Protein AF-A0A658NLG3-F1 (afdb_monomer_lite)

Secondary structure (DSSP, 8-state):
--HHHHHHHHHHHHHHHHTTTS------SS-EEEEE--SHHHHHHHHHHHHHTTT-SEEEEE-SSSS---

Foldseek 3Di:
DDPVVVVVVVVVVVVVVVVVPPDPPPDPPAAEEEFEAPPPVRVVVQVVVCVVCVNSYHYHYDHPDPDDDD

pLDDT: mean 77.5, std 16.0, range [52.84, 96.31]

Sequence (70 aa):
MDRRQFIQAGSAASVLGLTAGCATTGGGAGGKGGVSGGGYGGATAAKYIRMWSEGRVEVTLVEPGESFIS

Structure (mmCIF, N/CA/C/O backbone):
data_AF-A0A658NLG3-F1
#
_entry.id   AF-A0A658NLG3-F1
#
loop_
_atom_site.group_PDB
_atom_site.id
_atom_site.type_symbol
_atom_site.label_atom_id
_atom_site.label_alt_id
_atom_site.label_comp_id
_atom_site.label_asym_id
_atom_site.label_entity_id
_atom_site.label_seq_id
_atom_site.pdbx_PDB_ins_code
_atom_site.Cartn_x
_atom_site.Cartn_y
_atom_site.Cartn_z
_atom_site.occupancy
_atom_site.B_iso_or_equiv
_atom_site.auth_seq_id
_atom_site.auth_comp_id
_atom_site.auth_asym_id
_atom_site.auth_atom_id
_atom_site.pdbx_PDB_model_num
ATOM 1 N N . MET A 1 1 ? 12.642 49.326 -7.410 1.00 52.84 1 MET A N 1
ATOM 2 C CA . MET A 1 1 ? 12.274 48.140 -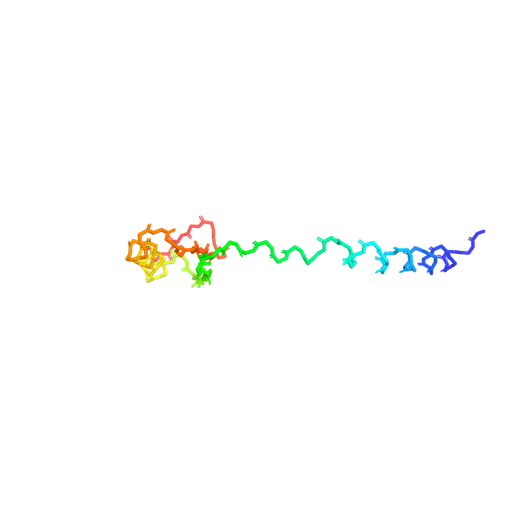6.608 1.00 52.84 1 MET A CA 1
ATOM 3 C C . MET A 1 1 ? 13.327 47.070 -6.834 1.00 52.84 1 MET A C 1
ATOM 5 O O . MET A 1 1 ? 13.460 46.603 -7.960 1.00 52.84 1 MET A O 1
ATOM 9 N N . ASP A 1 2 ? 14.110 46.723 -5.815 1.00 68.25 2 ASP A N 1
ATOM 10 C CA . ASP A 1 2 ? 15.145 45.697 -5.951 1.00 68.25 2 ASP A CA 1
ATOM 11 C C . ASP A 1 2 ? 14.523 44.299 -5.885 1.00 68.25 2 ASP A C 1
ATOM 13 O O . ASP A 1 2 ? 13.936 43.905 -4.879 1.00 68.25 2 ASP A O 1
ATOM 17 N N . ARG A 1 3 ? 14.671 43.532 -6.967 1.00 72.81 3 ARG A N 1
ATOM 18 C CA . ARG A 1 3 ? 14.211 42.138 -7.121 1.00 72.81 3 ARG A CA 1
ATOM 19 C C . ARG A 1 3 ? 14.556 41.233 -5.933 1.00 72.81 3 ARG A C 1
ATOM 21 O O . ARG A 1 3 ? 13.800 40.327 -5.614 1.00 72.81 3 ARG A O 1
ATOM 28 N N . ARG A 1 4 ? 15.664 41.504 -5.237 1.00 73.06 4 ARG A N 1
ATOM 29 C CA . ARG A 1 4 ? 16.083 40.749 -4.047 1.00 73.06 4 ARG A CA 1
ATOM 30 C C . ARG A 1 4 ? 15.197 41.016 -2.829 1.00 73.06 4 ARG A C 1
ATOM 32 O O . ARG A 1 4 ? 14.866 40.077 -2.120 1.00 73.06 4 ARG A O 1
ATOM 39 N N . GLN A 1 5 ? 14.763 42.260 -2.632 1.00 67.44 5 GLN A N 1
ATOM 40 C CA . GLN A 1 5 ? 13.899 42.658 -1.513 1.00 67.44 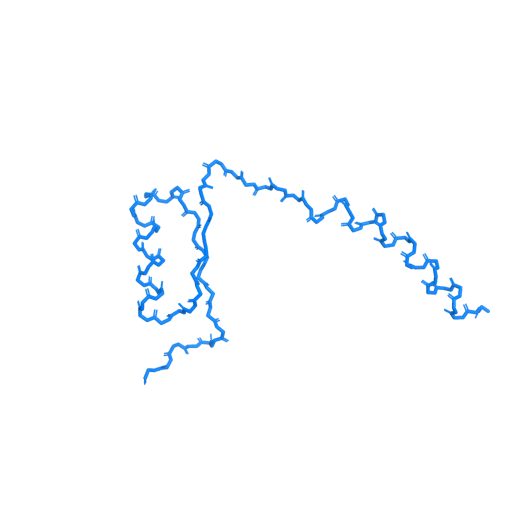5 GLN A CA 1
ATOM 41 C C . GLN A 1 5 ? 12.503 42.028 -1.641 1.00 67.44 5 GLN A C 1
ATOM 43 O O . GLN A 1 5 ? 11.931 41.578 -0.653 1.00 67.44 5 GLN A O 1
ATOM 48 N N . PHE A 1 6 ? 11.993 41.922 -2.873 1.00 69.88 6 PHE A N 1
ATOM 49 C CA . PHE A 1 6 ? 10.720 41.256 -3.161 1.00 69.88 6 PHE A CA 1
ATOM 50 C C . PHE A 1 6 ? 10.767 39.751 -2.855 1.00 69.88 6 PHE A C 1
ATOM 52 O O . PHE A 1 6 ? 9.866 39.227 -2.205 1.00 69.88 6 PHE A O 1
ATOM 59 N N . ILE A 1 7 ? 11.844 39.063 -3.257 1.00 75.44 7 ILE A N 1
ATOM 60 C CA . ILE A 1 7 ? 12.022 37.634 -2.958 1.00 75.44 7 ILE A CA 1
ATOM 61 C C . ILE A 1 7 ? 12.180 37.401 -1.452 1.00 75.44 7 ILE A C 1
ATOM 63 O O . ILE A 1 7 ? 11.559 36.491 -0.910 1.00 75.44 7 ILE A O 1
ATOM 67 N N . GLN A 1 8 ? 12.946 38.248 -0.763 1.00 66.06 8 GLN A N 1
ATOM 68 C CA . GLN A 1 8 ? 13.181 38.112 0.674 1.00 66.06 8 GLN A CA 1
ATOM 69 C C . GLN A 1 8 ? 11.891 38.319 1.492 1.00 66.06 8 GLN A C 1
ATOM 71 O O . GLN A 1 8 ? 11.600 37.537 2.400 1.00 66.06 8 GLN A O 1
ATOM 76 N N . ALA A 1 9 ? 11.068 39.306 1.117 1.00 61.66 9 ALA A N 1
ATOM 77 C CA . ALA A 1 9 ? 9.755 39.535 1.720 1.00 61.66 9 ALA A CA 1
ATOM 78 C C . ALA A 1 9 ? 8.760 38.398 1.413 1.00 61.66 9 ALA A C 1
ATOM 80 O O . ALA A 1 9 ? 8.024 37.967 2.302 1.00 61.66 9 ALA A O 1
ATOM 81 N N . GLY A 1 10 ? 8.780 37.856 0.189 1.00 61.56 10 GLY A N 1
ATOM 82 C CA . GLY A 1 10 ? 7.949 36.714 -0.205 1.00 61.56 10 GLY A CA 1
ATOM 83 C C . GLY A 1 10 ? 8.290 35.424 0.550 1.00 61.56 10 GLY A C 1
ATOM 84 O O . GLY A 1 10 ? 7.389 34.687 0.947 1.00 61.56 10 GLY A O 1
ATOM 85 N N . SER A 1 11 ? 9.577 35.175 0.821 1.00 60.12 11 SER A N 1
ATOM 86 C CA . SER A 1 11 ? 10.024 33.997 1.582 1.00 60.12 11 SER A CA 1
ATOM 87 C C . SER A 1 11 ? 9.695 34.050 3.078 1.00 60.12 11 SER A C 1
ATOM 89 O O . SER A 1 11 ? 9.509 33.009 3.696 1.00 60.12 11 SER A O 1
ATOM 91 N N . ALA A 1 12 ? 9.590 35.240 3.676 1.00 57.47 12 ALA A N 1
ATOM 92 C CA . ALA A 1 12 ? 9.235 35.368 5.091 1.00 57.47 12 ALA A CA 1
ATOM 93 C C . ALA A 1 12 ? 7.735 35.111 5.339 1.00 57.47 12 ALA A C 1
ATOM 95 O O . ALA A 1 12 ? 7.361 34.559 6.373 1.00 57.47 12 ALA A O 1
ATOM 96 N N . ALA A 1 13 ? 6.878 35.458 4.373 1.00 56.25 13 ALA A N 1
ATOM 97 C CA . ALA A 1 13 ? 5.438 35.217 4.452 1.00 56.25 13 ALA A CA 1
ATOM 98 C C . ALA A 1 13 ? 5.061 33.739 4.227 1.00 56.25 13 ALA A C 1
ATOM 100 O O . ALA A 1 13 ? 4.087 33.256 4.805 1.00 56.25 13 ALA A O 1
ATOM 101 N N . SER A 1 14 ? 5.835 32.995 3.429 1.00 56.22 14 SER A N 1
ATOM 102 C CA . SER A 1 14 ? 5.537 31.587 3.139 1.00 56.22 14 SER A CA 1
ATOM 103 C C . SER A 1 14 ? 5.808 30.655 4.325 1.00 56.22 14 SER A C 1
A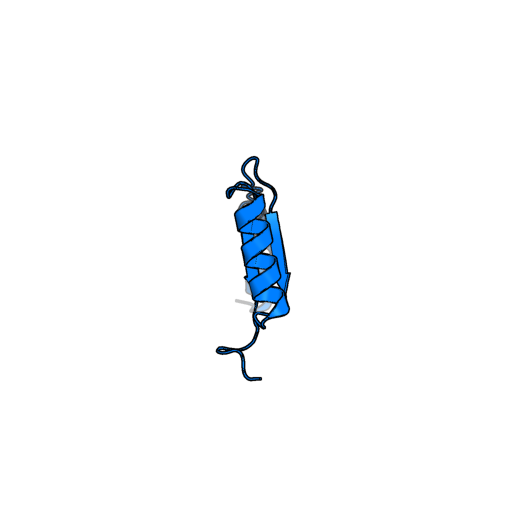TOM 105 O O . SER A 1 14 ? 5.066 29.698 4.521 1.00 56.22 14 SER A O 1
ATOM 107 N N . VAL A 1 15 ? 6.792 30.947 5.180 1.00 55.75 15 VAL A N 1
ATOM 108 C CA . VAL A 1 15 ? 7.107 30.095 6.346 1.00 55.75 15 VAL A CA 1
ATOM 109 C C . VAL A 1 15 ? 5.987 30.108 7.400 1.00 55.75 15 VAL A C 1
ATOM 111 O O . VAL A 1 15 ? 5.753 29.094 8.053 1.00 55.75 15 VAL A O 1
ATOM 114 N N . LEU A 1 16 ? 5.239 31.210 7.526 1.00 56.53 16 LEU A N 1
ATOM 115 C CA . LEU A 1 16 ? 4.093 31.301 8.443 1.00 56.53 16 LEU A CA 1
ATOM 116 C C . LEU A 1 16 ? 2.801 30.705 7.855 1.00 56.53 16 LEU A C 1
ATOM 118 O O . LEU A 1 16 ? 1.937 30.260 8.605 1.00 56.53 16 LEU A O 1
ATOM 122 N N . GLY A 1 17 ? 2.666 30.673 6.524 1.00 55.22 17 GLY A N 1
ATOM 123 C CA . GLY A 1 17 ? 1.496 30.107 5.838 1.00 55.22 17 GLY A CA 1
ATOM 124 C C . GLY A 1 17 ? 1.566 28.594 5.604 1.00 55.22 17 GLY A C 1
ATOM 125 O O . GLY A 1 17 ? 0.531 27.940 5.500 1.00 55.22 17 GLY A O 1
ATOM 126 N N . LEU A 1 18 ? 2.769 28.015 5.543 1.00 56.19 18 LEU A N 1
ATOM 127 C CA . LEU A 1 18 ? 2.962 26.588 5.250 1.00 56.19 18 LEU A CA 1
ATOM 128 C C . LEU A 1 18 ? 2.871 25.687 6.493 1.00 56.19 18 LEU A C 1
ATOM 130 O O . LEU A 1 18 ? 2.599 24.493 6.366 1.00 56.19 18 LEU A O 1
ATOM 134 N N . THR A 1 19 ? 3.041 26.236 7.697 1.00 56.16 19 THR A N 1
ATOM 135 C CA . THR A 1 19 ? 2.962 25.468 8.954 1.00 56.16 19 THR A CA 1
ATOM 136 C C . THR A 1 19 ? 1.534 25.300 9.477 1.00 56.16 19 THR A C 1
ATOM 138 O O . THR A 1 19 ? 1.283 24.379 10.248 1.00 56.16 19 THR A O 1
ATOM 141 N N . ALA A 1 20 ? 0.579 26.123 9.028 1.00 57.81 20 ALA A N 1
ATOM 142 C CA . ALA A 1 20 ? -0.810 26.069 9.494 1.00 57.81 20 ALA A CA 1
ATOM 143 C C . ALA A 1 20 ? -1.697 25.057 8.736 1.00 57.81 20 ALA A C 1
ATOM 145 O O . ALA A 1 20 ? -2.783 24.735 9.209 1.00 57.81 20 ALA A O 1
ATOM 146 N N . GLY A 1 21 ? -1.262 24.556 7.571 1.00 54.44 21 GLY A N 1
ATOM 147 C CA . GLY A 1 21 ? -2.115 23.745 6.686 1.00 54.44 21 GLY A CA 1
ATOM 148 C C . GLY A 1 21 ? -1.604 22.347 6.331 1.00 54.44 21 GLY A C 1
ATOM 149 O O . GLY A 1 21 ? -2.395 21.516 5.895 1.00 54.44 21 GLY A O 1
ATOM 150 N N . CYS A 1 22 ? -0.313 22.048 6.514 1.00 57.53 22 CYS A N 1
ATOM 151 C CA . CYS A 1 22 ? 0.290 20.803 6.010 1.00 57.53 22 CYS A CA 1
ATOM 152 C C . CYS A 1 22 ? 0.450 19.693 7.070 1.00 57.53 22 CYS A C 1
ATOM 154 O O . CYS A 1 22 ? 1.175 18.723 6.861 1.00 57.53 22 CYS A O 1
ATOM 156 N N . ALA A 1 23 ? -0.220 19.820 8.215 1.00 56.69 23 ALA A N 1
ATOM 157 C CA . ALA A 1 23 ? -0.216 18.811 9.272 1.00 56.69 23 ALA A CA 1
ATOM 158 C C . ALA A 1 23 ? -1.627 18.617 9.837 1.00 56.69 23 ALA A C 1
ATOM 160 O O . ALA A 1 23 ? -1.845 18.658 11.044 1.00 56.69 23 ALA A O 1
ATOM 161 N N . THR A 1 24 ? -2.613 18.395 8.965 1.00 58.72 24 THR A N 1
ATOM 162 C CA . THR A 1 24 ? -3.808 17.690 9.427 1.00 58.72 24 THR A CA 1
ATOM 163 C C . THR A 1 24 ? -3.403 16.229 9.598 1.00 58.72 24 THR A C 1
ATOM 165 O O . THR A 1 24 ? -3.383 15.441 8.656 1.00 58.72 24 THR A O 1
ATOM 168 N N . THR A 1 25 ? -3.051 15.828 10.818 1.00 57.56 25 THR A N 1
ATOM 169 C CA . THR A 1 25 ? -3.063 14.412 11.207 1.00 57.56 25 THR A CA 1
ATOM 170 C C . THR A 1 25 ? -4.522 13.958 11.325 1.00 57.56 25 THR A C 1
ATOM 172 O O . THR A 1 25 ? -5.001 13.539 12.372 1.00 57.56 25 THR A O 1
ATOM 175 N N . GLY A 1 26 ? -5.272 14.080 10.228 1.00 59.62 26 GLY A N 1
ATOM 176 C CA . GLY A 1 26 ? -6.599 13.507 10.066 1.00 59.62 26 GLY A CA 1
ATOM 177 C C . GLY A 1 26 ? -6.458 12.012 9.817 1.00 59.62 26 GLY A C 1
ATOM 178 O O . GLY A 1 26 ? -6.557 11.543 8.685 1.00 59.62 26 GLY A O 1
ATOM 179 N N . GLY A 1 27 ? -6.163 11.255 10.868 1.00 53.84 27 GLY A N 1
ATOM 180 C CA . GLY A 1 27 ? -6.154 9.799 10.837 1.00 53.84 27 GLY A CA 1
ATOM 181 C C . GLY A 1 27 ? -7.216 9.276 11.782 1.00 53.84 27 GLY A C 1
ATOM 182 O O . GLY A 1 27 ? -6.977 9.212 12.982 1.00 53.84 27 GLY A O 1
ATOM 183 N N . GLY A 1 28 ? -8.391 8.924 11.252 1.00 57.19 28 GLY A N 1
ATOM 184 C CA . GLY A 1 28 ? -9.385 8.155 12.001 1.00 57.19 28 GLY A CA 1
ATOM 185 C C . GLY A 1 28 ? -8.780 6.866 12.568 1.00 57.19 28 GLY A C 1
ATOM 186 O O . GLY A 1 28 ? -7.716 6.434 12.138 1.00 57.19 28 GLY A O 1
ATOM 187 N N . ALA A 1 29 ? -9.471 6.244 13.523 1.00 60.22 29 ALA A N 1
ATOM 188 C CA . ALA A 1 29 ? -9.020 5.090 14.315 1.00 60.22 29 ALA A CA 1
ATOM 189 C C . ALA A 1 29 ? -8.672 3.792 13.529 1.00 60.22 29 ALA A C 1
ATOM 191 O O . ALA A 1 29 ? -8.540 2.728 14.130 1.00 60.22 29 ALA A O 1
ATOM 192 N N . GLY A 1 30 ? -8.545 3.850 12.201 1.00 69.94 30 GLY A N 1
ATOM 193 C CA . GLY A 1 30 ? -8.157 2.746 11.328 1.00 69.94 30 GLY A CA 1
ATOM 194 C C . GLY A 1 30 ? -6.671 2.782 10.969 1.00 69.94 30 GLY A C 1
ATOM 195 O O . GLY A 1 30 ? -6.097 3.846 10.737 1.00 69.94 30 GLY A O 1
ATOM 196 N N . GLY A 1 31 ? -6.037 1.608 10.907 1.00 83.56 31 GLY A N 1
ATOM 197 C CA . GLY A 1 31 ? -4.664 1.490 10.413 1.00 83.56 31 GLY A CA 1
ATOM 198 C C . GLY A 1 31 ? -4.563 1.964 8.960 1.00 83.56 31 GLY A C 1
ATOM 199 O O . GLY A 1 31 ? -5.467 1.722 8.165 1.00 83.56 31 GLY A O 1
ATOM 200 N N . LYS A 1 32 ? -3.464 2.628 8.597 1.00 88.94 32 LYS A N 1
ATOM 201 C CA . LYS A 1 32 ? -3.185 3.040 7.214 1.00 88.94 32 LYS A CA 1
ATOM 202 C C . LYS A 1 32 ? -1.942 2.320 6.708 1.00 88.94 32 LYS A C 1
ATOM 204 O O . LYS A 1 32 ? -0.961 2.213 7.443 1.00 88.94 32 LYS A O 1
ATOM 209 N N . GLY A 1 33 ? -1.977 1.832 5.472 1.00 87.25 33 GLY A N 1
ATOM 210 C CA . GLY A 1 33 ? -0.866 1.111 4.853 1.00 87.25 33 GLY A CA 1
ATOM 211 C C . GLY A 1 33 ? -0.761 1.374 3.354 1.00 87.25 33 GLY A C 1
ATOM 212 O O . GLY A 1 33 ? -1.755 1.637 2.683 1.00 87.25 33 GLY A O 1
ATOM 213 N N . GLY A 1 34 ? 0.460 1.304 2.827 1.00 91.62 34 GLY A N 1
ATOM 214 C CA . GLY A 1 34 ? 0.741 1.451 1.400 1.00 91.62 34 GLY A CA 1
ATOM 215 C C . GLY A 1 34 ? 1.275 0.157 0.796 1.00 91.62 34 GLY A C 1
ATOM 216 O O . GLY A 1 34 ? 2.024 -0.567 1.451 1.00 91.62 34 GLY A O 1
ATOM 217 N N . VAL A 1 35 ? 0.912 -0.117 -0.456 1.00 93.31 35 VAL A N 1
ATOM 218 C CA . VAL A 1 35 ? 1.508 -1.178 -1.273 1.00 93.31 35 VAL A CA 1
ATOM 219 C C . VAL A 1 35 ? 2.143 -0.541 -2.504 1.00 93.31 35 VAL A C 1
ATOM 221 O O . VAL A 1 35 ? 1.466 0.137 -3.273 1.00 93.31 35 VAL A O 1
ATOM 224 N N . SER A 1 36 ? 3.441 -0.764 -2.691 1.00 92.50 36 SER A N 1
ATOM 225 C CA . SER A 1 36 ? 4.191 -0.266 -3.847 1.00 92.50 36 SER A CA 1
ATOM 226 C C . SER A 1 36 ? 4.265 -1.337 -4.936 1.00 92.50 36 SER A C 1
ATOM 228 O O . SER A 1 36 ? 4.709 -2.454 -4.677 1.00 92.50 36 SER A O 1
ATOM 230 N N . GLY A 1 37 ? 3.864 -0.976 -6.154 1.00 90.81 37 GLY A N 1
ATOM 231 C CA . GLY A 1 37 ? 3.779 -1.852 -7.321 1.00 90.81 37 GLY A CA 1
ATOM 232 C C . GLY A 1 37 ? 2.399 -2.503 -7.467 1.00 90.81 37 GLY A C 1
ATOM 233 O O . GLY A 1 37 ? 1.973 -3.278 -6.620 1.00 90.81 37 GLY A O 1
ATOM 234 N N . GLY A 1 38 ? 1.712 -2.224 -8.575 1.00 90.81 38 GLY A N 1
ATOM 235 C CA . GLY A 1 38 ? 0.370 -2.724 -8.911 1.00 90.81 38 GLY A CA 1
ATOM 236 C C . GLY A 1 38 ? 0.338 -4.031 -9.706 1.00 90.81 38 GLY A C 1
ATOM 237 O O . GLY A 1 38 ? -0.710 -4.396 -10.230 1.00 90.81 38 GLY A O 1
ATOM 238 N N . GLY A 1 39 ? 1.460 -4.751 -9.796 1.00 91.88 39 GLY A N 1
ATOM 239 C CA . GLY A 1 39 ? 1.489 -6.093 -10.385 1.00 91.88 39 GLY A CA 1
ATOM 240 C C . GLY A 1 39 ? 0.755 -7.133 -9.534 1.00 91.88 39 GLY A C 1
ATOM 241 O O . GLY A 1 39 ? 0.275 -6.837 -8.437 1.00 91.88 39 GLY A O 1
ATOM 242 N N . TYR A 1 40 ? 0.706 -8.383 -10.007 1.00 92.50 40 TYR A N 1
ATOM 243 C CA . TYR A 1 40 ? -0.060 -9.465 -9.367 1.00 92.50 40 TYR A CA 1
ATOM 244 C C . TYR A 1 40 ? 0.152 -9.577 -7.850 1.00 92.50 40 TYR A C 1
ATOM 246 O O . TYR A 1 40 ? -0.819 -9.699 -7.104 1.00 92.50 40 TYR A O 1
ATOM 254 N N . GLY A 1 41 ? 1.401 -9.498 -7.381 1.00 92.94 41 GLY A N 1
ATOM 255 C CA . GLY A 1 41 ? 1.722 -9.585 -5.955 1.00 92.94 41 GLY A CA 1
ATOM 256 C C . GLY A 1 41 ? 1.177 -8.409 -5.142 1.00 92.94 41 GLY A C 1
ATOM 257 O O . GLY A 1 41 ? 0.537 -8.617 -4.112 1.00 92.94 41 GLY A O 1
ATOM 258 N N . GLY A 1 42 ? 1.374 -7.179 -5.620 1.00 93.25 42 GLY A N 1
ATOM 259 C CA . GLY A 1 42 ? 0.937 -5.980 -4.906 1.00 93.25 42 GLY A CA 1
ATOM 260 C C . GLY A 1 42 ? -0.580 -5.799 -4.912 1.00 93.25 42 GLY A C 1
ATOM 261 O O . GLY A 1 42 ? -1.173 -5.558 -3.860 1.00 93.25 42 GLY A O 1
ATOM 262 N N . ALA A 1 43 ? -1.243 -6.037 -6.047 1.00 94.12 43 ALA A N 1
ATOM 263 C CA . ALA A 1 43 ? -2.705 -6.032 -6.116 1.00 94.12 43 ALA A CA 1
ATOM 264 C C . ALA A 1 43 ? -3.325 -7.097 -5.189 1.00 94.12 43 ALA A C 1
ATOM 266 O O . ALA A 1 43 ? -4.319 -6.839 -4.505 1.00 94.12 43 ALA A O 1
ATOM 267 N N . THR A 1 44 ? -2.701 -8.279 -5.109 1.00 96.12 44 THR A N 1
ATOM 268 C CA . THR A 1 44 ? -3.123 -9.357 -4.204 1.00 96.12 44 THR A CA 1
ATOM 269 C C . THR A 1 44 ? -2.957 -8.953 -2.743 1.00 96.12 44 THR A C 1
ATOM 271 O O . THR A 1 44 ? -3.908 -9.069 -1.969 1.00 96.12 44 THR A O 1
ATOM 274 N N . ALA A 1 45 ? -1.789 -8.429 -2.367 1.00 95.56 45 ALA A N 1
ATOM 275 C CA . ALA A 1 45 ? -1.539 -7.953 -1.011 1.00 95.56 45 ALA A CA 1
ATOM 276 C C . ALA A 1 45 ? -2.562 -6.882 -0.604 1.00 95.56 45 ALA A C 1
ATOM 278 O O . ALA A 1 45 ? -3.213 -7.014 0.433 1.00 95.56 45 ALA A O 1
ATOM 279 N N . ALA A 1 46 ? -2.783 -5.878 -1.457 1.00 95.56 46 ALA A N 1
ATOM 280 C CA . ALA A 1 46 ? -3.732 -4.807 -1.177 1.00 95.56 46 ALA A CA 1
ATOM 281 C C . ALA A 1 46 ? -5.165 -5.330 -0.977 1.00 95.56 46 ALA A C 1
ATOM 283 O O . ALA A 1 46 ? -5.839 -4.954 -0.012 1.00 95.56 46 ALA A O 1
ATOM 284 N N . LYS A 1 47 ? -5.609 -6.258 -1.837 1.00 95.06 47 LYS A N 1
ATOM 285 C CA . LYS A 1 47 ? -6.928 -6.899 -1.738 1.00 95.06 47 LYS A CA 1
ATOM 286 C C . LYS A 1 47 ? -7.108 -7.634 -0.410 1.00 95.06 47 LYS A C 1
ATOM 288 O O . LYS A 1 4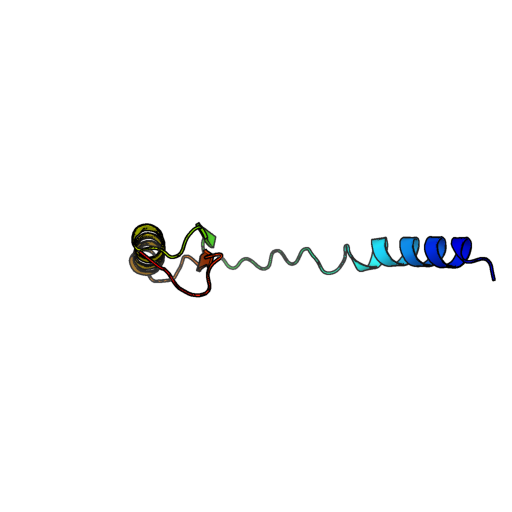7 ? -8.118 -7.427 0.262 1.00 95.06 47 LYS A O 1
ATOM 293 N N . TYR A 1 48 ? -6.161 -8.494 -0.034 1.00 96.31 48 TYR A N 1
ATOM 294 C CA . TYR A 1 48 ? -6.307 -9.326 1.164 1.00 96.31 48 TYR A CA 1
ATOM 295 C C . TYR A 1 48 ? -6.167 -8.528 2.459 1.00 96.31 48 TYR A C 1
ATOM 297 O O . TYR A 1 48 ? -6.927 -8.777 3.392 1.00 96.31 48 TYR A O 1
ATOM 305 N N . ILE A 1 49 ? -5.306 -7.505 2.496 1.00 94.81 49 ILE A N 1
ATOM 306 C CA . ILE A 1 49 ? -5.231 -6.585 3.641 1.00 94.81 49 ILE A CA 1
ATOM 307 C C . ILE A 1 49 ? -6.582 -5.889 3.845 1.00 94.81 49 ILE A C 1
ATOM 309 O O . ILE A 1 49 ? -7.128 -5.894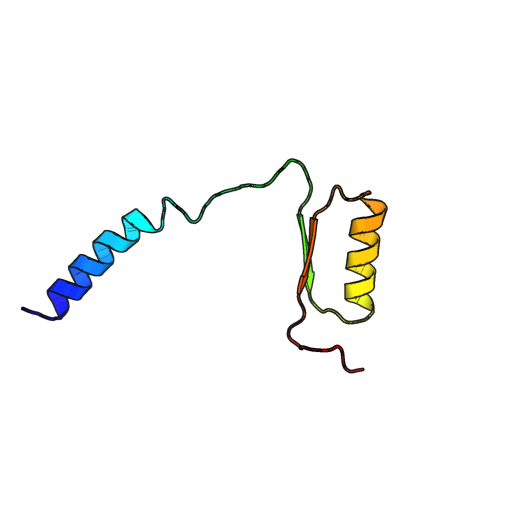 4.950 1.00 94.81 49 ILE A O 1
ATOM 313 N N . ARG A 1 50 ? -7.171 -5.340 2.775 1.00 94.12 50 ARG A N 1
ATOM 314 C CA . ARG A 1 50 ? -8.462 -4.643 2.853 1.00 94.12 50 ARG A CA 1
ATOM 315 C C . ARG A 1 50 ? -9.623 -5.577 3.213 1.00 94.12 50 ARG A C 1
ATOM 317 O O . ARG A 1 50 ? -10.548 -5.147 3.907 1.00 94.12 50 ARG A O 1
ATOM 324 N N . MET A 1 51 ? -9.58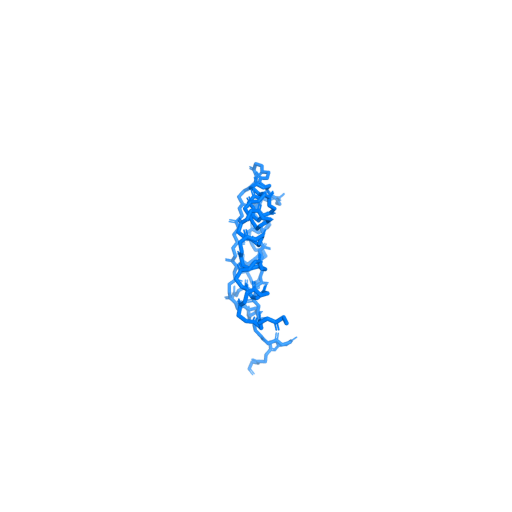5 -6.821 2.734 1.00 95.62 51 MET A N 1
ATOM 325 C CA . MET A 1 51 ? -10.606 -7.844 2.979 1.00 95.62 51 MET A CA 1
ATOM 326 C C . MET A 1 51 ? -10.561 -8.368 4.416 1.00 95.62 51 MET A C 1
ATOM 328 O O . MET A 1 51 ? -11.572 -8.309 5.108 1.00 95.62 51 MET A O 1
ATOM 332 N N . TRP A 1 52 ? -9.404 -8.836 4.890 1.00 95.88 52 TRP A N 1
ATOM 333 C CA . TRP A 1 52 ? -9.257 -9.389 6.245 1.00 95.88 52 TRP A CA 1
ATOM 334 C C . TRP A 1 52 ? -9.392 -8.339 7.339 1.00 95.88 52 TRP A C 1
ATOM 336 O O . TRP A 1 52 ? -9.755 -8.649 8.469 1.00 95.88 52 TRP A O 1
ATOM 346 N N . SER A 1 53 ? -9.137 -7.079 7.002 1.00 91.50 53 SER A N 1
ATOM 347 C CA . SER A 1 53 ? -9.406 -5.970 7.903 1.00 91.50 53 SER A CA 1
ATOM 348 C C . SER A 1 53 ? -10.899 -5.616 8.007 1.00 91.50 53 SER A C 1
ATOM 350 O O . SER A 1 53 ? -11.254 -4.724 8.775 1.00 91.50 53 SER A O 1
ATOM 352 N N . GLU A 1 54 ? -11.776 -6.253 7.219 1.00 92.94 54 GLU A N 1
ATOM 353 C CA . GLU A 1 54 ? -13.191 -5.868 7.067 1.00 92.94 54 GLU A CA 1
ATOM 354 C C . GLU A 1 54 ? -13.348 -4.379 6.707 1.00 92.94 54 GLU A C 1
ATOM 356 O O . GLU A 1 54 ? -14.352 -3.732 6.989 1.00 92.94 54 GLU A O 1
ATOM 361 N N . GLY A 1 55 ? -12.320 -3.802 6.083 1.00 89.88 55 GLY A N 1
ATOM 362 C CA . GLY A 1 55 ? -12.268 -2.385 5.753 1.00 89.88 55 GLY A CA 1
ATOM 363 C C . GLY A 1 55 ? -11.867 -1.406 6.826 1.00 89.88 55 GLY A C 1
ATOM 364 O O . GLY A 1 55 ? -11.954 -0.209 6.568 1.00 89.88 55 GLY A O 1
ATOM 365 N N . ARG A 1 56 ? -11.376 -1.879 7.970 1.00 90.31 56 ARG A N 1
ATOM 366 C CA . ARG A 1 56 ? -10.804 -1.004 9.000 1.00 90.31 56 ARG A CA 1
ATOM 367 C C . ARG A 1 56 ? -9.444 -0.422 8.607 1.00 90.31 56 ARG A C 1
ATOM 369 O O . ARG A 1 56 ? -9.071 0.621 9.130 1.00 90.31 56 ARG A O 1
ATOM 376 N N . VAL A 1 57 ? -8.709 -1.089 7.717 1.00 91.25 57 VAL A N 1
ATOM 377 C CA . VAL A 1 57 ? -7.406 -0.643 7.216 1.00 91.25 57 VAL A CA 1
ATOM 378 C C . VAL A 1 57 ? -7.570 0.022 5.858 1.00 91.25 57 VAL A C 1
ATOM 380 O O . VAL A 1 57 ? -8.072 -0.580 4.903 1.00 91.25 57 VAL A O 1
ATOM 383 N N . GLU A 1 58 ? -7.116 1.266 5.787 1.00 92.56 58 GLU A N 1
ATOM 384 C CA . GLU A 1 58 ? -7.007 2.032 4.554 1.00 92.56 58 GLU A CA 1
ATOM 385 C C . GLU A 1 58 ? -5.732 1.605 3.821 1.00 92.56 58 GLU A C 1
ATOM 387 O O . GLU A 1 58 ? -4.633 1.691 4.374 1.00 92.56 58 GLU A O 1
ATOM 392 N N . VAL A 1 59 ? -5.887 1.104 2.594 1.00 93.12 59 VAL A N 1
ATOM 393 C CA . VAL A 1 59 ? -4.780 0.598 1.778 1.00 93.12 59 VAL A CA 1
ATOM 394 C C . VAL A 1 59 ? -4.657 1.423 0.508 1.00 93.12 59 VAL A C 1
ATOM 396 O O . VAL A 1 59 ? -5.586 1.441 -0.299 1.00 93.12 59 VAL A O 1
ATOM 399 N N . THR A 1 60 ? -3.494 2.038 0.306 1.00 94.75 60 THR A N 1
ATOM 400 C CA . THR A 1 60 ? -3.169 2.775 -0.922 1.00 94.75 60 THR A CA 1
ATOM 401 C C . THR A 1 60 ? -2.205 1.959 -1.775 1.00 94.75 60 THR A C 1
ATOM 403 O O . THR A 1 60 ? -1.080 1.693 -1.357 1.00 94.75 60 THR A O 1
ATOM 406 N N . LEU A 1 61 ? -2.635 1.563 -2.973 1.00 93.19 61 LEU A N 1
ATOM 407 C CA . LEU A 1 61 ? -1.783 0.915 -3.972 1.00 93.19 61 LEU A CA 1
ATOM 408 C C . LEU A 1 61 ? -1.171 1.989 -4.881 1.00 93.19 61 LEU A C 1
ATOM 410 O O . LEU A 1 61 ? -1.908 2.789 -5.453 1.00 93.19 61 LEU A O 1
ATOM 414 N N . VAL A 1 62 ? 0.154 2.004 -5.017 1.00 93.94 62 VAL A N 1
ATOM 415 C CA . VAL A 1 62 ? 0.883 2.957 -5.867 1.00 93.94 62 VAL A CA 1
ATOM 416 C C . VAL A 1 62 ? 1.616 2.192 -6.962 1.00 93.94 62 VAL A C 1
ATOM 418 O O . VAL A 1 62 ? 2.464 1.354 -6.662 1.00 93.94 62 VAL A O 1
ATOM 421 N N . GLU A 1 63 ? 1.321 2.487 -8.226 1.00 92.69 63 GLU A N 1
ATOM 422 C CA . GLU A 1 63 ? 1.989 1.910 -9.398 1.00 92.69 63 GLU A CA 1
ATOM 423 C C . GLU A 1 63 ? 2.497 3.048 -10.298 1.00 92.69 63 GLU A C 1
ATOM 425 O O . GLU A 1 63 ? 1.732 3.979 -10.550 1.00 92.69 63 GLU A O 1
ATOM 430 N N . PRO A 1 64 ? 3.780 3.049 -10.708 1.00 88.75 64 PRO A N 1
ATOM 431 C CA . PRO A 1 64 ? 4.328 4.108 -11.558 1.00 88.75 64 PRO A CA 1
ATOM 432 C C . PRO A 1 64 ? 3.853 4.062 -13.022 1.00 88.75 64 PRO A C 1
ATOM 434 O O . PRO A 1 64 ? 3.882 5.097 -13.686 1.00 88.75 64 PRO A O 1
ATOM 437 N N . GLY A 1 65 ? 3.471 2.897 -13.543 1.00 85.12 65 GLY A N 1
ATOM 438 C CA . GLY A 1 65 ? 2.900 2.718 -14.874 1.00 85.12 65 GLY A CA 1
ATOM 439 C C . GLY A 1 65 ? 1.400 3.027 -14.946 1.00 85.12 65 GLY A C 1
ATOM 440 O O . GLY A 1 65 ? 0.682 3.054 -13.951 1.00 85.12 65 GLY A O 1
ATOM 441 N N . GLU A 1 66 ? 0.906 3.275 -16.162 1.00 81.69 66 GLU A N 1
ATOM 442 C CA . GLU A 1 66 ? -0.542 3.393 -16.413 1.00 81.69 66 GLU A CA 1
ATOM 443 C C . GLU A 1 66 ? -1.228 2.025 -16.500 1.00 81.69 66 GLU A C 1
ATOM 445 O O . GLU A 1 66 ? -2.449 1.905 -16.393 1.00 81.69 66 GLU A O 1
ATOM 450 N N . SER A 1 67 ? -0.459 0.974 -16.767 1.00 78.44 67 SER A N 1
ATOM 451 C CA . SER A 1 67 ? -0.949 -0.389 -16.913 1.00 78.44 67 SER A CA 1
ATOM 452 C C . SER A 1 67 ? 0.158 -1.364 -16.562 1.00 78.44 67 SER A C 1
ATOM 454 O O . SER A 1 67 ? 1.308 -1.196 -16.965 1.00 78.44 67 SER A O 1
ATOM 456 N N . PHE A 1 68 ? -0.214 -2.426 -15.856 1.00 77.19 68 PHE A N 1
ATOM 457 C CA . PHE A 1 68 ? 0.688 -3.534 -15.603 1.00 77.19 68 PHE A CA 1
ATOM 458 C C . PHE A 1 68 ? 0.947 -4.301 -16.912 1.00 77.19 68 PHE A C 1
ATOM 460 O O . PHE A 1 68 ? 0.027 -4.887 -17.486 1.00 77.19 68 PHE A O 1
ATOM 467 N N . ILE A 1 69 ? 2.199 -4.292 -17.374 1.00 68.25 69 ILE A N 1
ATOM 468 C CA . ILE A 1 69 ? 2.686 -5.068 -18.523 1.00 68.25 69 ILE A CA 1
ATOM 469 C C . ILE A 1 69 ? 3.554 -6.204 -17.971 1.00 68.25 69 ILE A C 1
ATOM 471 O O . ILE A 1 69 ? 4.392 -5.960 -17.102 1.00 68.25 69 ILE A O 1
ATOM 475 N N . SER A 1 70 ? 3.330 -7.434 -18.446 1.00 64.38 70 SER A N 1
ATOM 476 C CA . SER A 1 70 ? 3.913 -8.662 -17.888 1.00 64.38 70 SER A CA 1
ATOM 477 C C . SER A 1 70 ? 4.820 -9.403 -18.853 1.00 64.38 70 SER A C 1
ATOM 479 O O . SER A 1 70 ? 4.582 -9.317 -20.077 1.00 64.38 70 SER A O 1
#

Radius of gyration: 20.81 Å; chains: 1; bounding box: 29×58×33 Å